Protein AF-A0A9E5STK4-F1 (afdb_monomer)

Structure (mmCIF, N/CA/C/O backbone):
data_AF-A0A9E5STK4-F1
#
_entry.id   AF-A0A9E5STK4-F1
#
loop_
_atom_site.group_PDB
_atom_site.id
_atom_site.type_symbol
_atom_site.label_atom_id
_atom_site.label_alt_id
_atom_site.label_comp_id
_atom_site.label_asym_id
_atom_site.label_entity_id
_atom_site.label_seq_id
_atom_site.pdbx_PDB_ins_code
_atom_site.Cartn_x
_atom_site.Cartn_y
_atom_site.Cartn_z
_atom_site.occupancy
_atom_site.B_iso_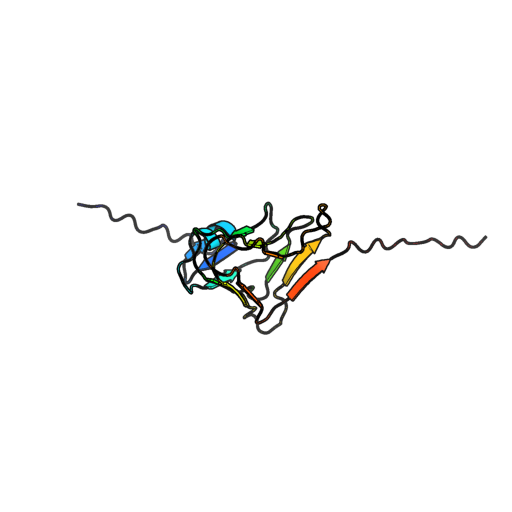or_equiv
_atom_site.auth_seq_id
_atom_site.auth_comp_id
_atom_site.auth_asym_id
_atom_site.auth_atom_id
_atom_site.pdbx_PDB_model_num
ATOM 1 N N . MET A 1 1 ? -40.045 5.608 -9.724 1.00 45.88 1 MET A N 1
ATOM 2 C CA . MET A 1 1 ? -39.082 4.485 -9.684 1.00 45.88 1 MET A CA 1
ATOM 3 C C . MET A 1 1 ? -37.693 5.081 -9.600 1.00 45.88 1 MET A C 1
ATOM 5 O O . MET A 1 1 ? -37.268 5.716 -10.553 1.00 45.88 1 MET A O 1
ATOM 9 N N . ALA A 1 2 ? -37.042 4.978 -8.443 1.00 41.91 2 ALA A N 1
ATOM 10 C CA . ALA A 1 2 ? -35.645 5.365 -8.309 1.00 41.91 2 ALA A CA 1
ATOM 11 C C . ALA A 1 2 ? -34.791 4.256 -8.933 1.00 41.91 2 ALA A C 1
ATOM 13 O O . ALA A 1 2 ? -34.892 3.100 -8.527 1.00 41.91 2 ALA A O 1
ATOM 14 N N . ILE A 1 3 ? -34.005 4.595 -9.952 1.00 49.50 3 ILE A N 1
ATOM 15 C CA . ILE A 1 3 ? -32.966 3.711 -10.478 1.00 49.50 3 ILE A CA 1
ATOM 16 C C . ILE A 1 3 ? -31.826 3.778 -9.464 1.00 49.50 3 ILE A C 1
ATOM 18 O O . ILE A 1 3 ? -31.130 4.786 -9.371 1.00 49.50 3 ILE A O 1
ATOM 22 N N . ILE A 1 4 ? -31.690 2.735 -8.648 1.00 48.47 4 ILE A N 1
ATOM 23 C CA . ILE A 1 4 ? -30.550 2.576 -7.748 1.00 48.47 4 ILE A CA 1
ATOM 24 C C . ILE A 1 4 ? -29.375 2.166 -8.636 1.00 48.47 4 ILE A C 1
ATOM 26 O O . ILE A 1 4 ? -29.328 1.042 -9.134 1.00 48.47 4 ILE A O 1
ATOM 30 N N . LEU A 1 5 ? -28.466 3.104 -8.895 1.00 38.25 5 LEU A N 1
ATOM 31 C CA . LEU A 1 5 ? -27.218 2.835 -9.597 1.00 38.25 5 LEU A CA 1
ATOM 32 C C . LEU A 1 5 ? -26.321 2.013 -8.658 1.00 38.25 5 LEU A C 1
ATOM 34 O O . LEU A 1 5 ? -25.658 2.565 -7.783 1.00 38.25 5 LEU A O 1
ATOM 38 N N . LEU A 1 6 ? -26.342 0.687 -8.802 1.00 49.88 6 LEU A N 1
ATOM 39 C CA . LEU A 1 6 ? -25.320 -0.180 -8.215 1.00 49.88 6 LEU A CA 1
ATOM 40 C C . LEU A 1 6 ? -23.955 0.250 -8.785 1.00 49.88 6 LEU A C 1
ATOM 42 O O . LEU A 1 6 ? -23.863 0.450 -10.001 1.00 49.88 6 LEU A O 1
ATOM 46 N N . PRO A 1 7 ? -22.903 0.423 -7.963 1.00 48.28 7 PRO A N 1
ATOM 47 C CA . PRO A 1 7 ? -21.578 0.716 -8.488 1.00 48.28 7 PRO A CA 1
ATOM 48 C C . PRO A 1 7 ? -21.167 -0.428 -9.414 1.00 48.28 7 PRO A C 1
ATOM 50 O O . PRO A 1 7 ? -21.297 -1.598 -9.054 1.00 48.28 7 PRO A O 1
ATOM 53 N N . ALA A 1 8 ? -20.721 -0.079 -10.621 1.00 48.69 8 ALA A N 1
ATOM 54 C CA . ALA A 1 8 ? -20.247 -1.040 -11.600 1.00 48.69 8 ALA A CA 1
ATOM 55 C C . ALA A 1 8 ? -19.198 -1.950 -10.948 1.00 48.69 8 ALA A C 1
ATOM 57 O O . ALA A 1 8 ? -18.126 -1.493 -10.548 1.00 48.69 8 ALA A O 1
ATOM 58 N N . VAL A 1 9 ? -19.526 -3.237 -10.827 1.00 47.38 9 VAL A N 1
ATOM 59 C CA . VAL A 1 9 ? -18.543 -4.283 -10.560 1.00 47.38 9 VAL A CA 1
ATOM 60 C C . VAL A 1 9 ? -17.697 -4.365 -11.823 1.00 47.38 9 VAL A C 1
ATOM 62 O O . VAL A 1 9 ? -18.096 -4.964 -12.820 1.00 47.38 9 VAL A O 1
ATOM 65 N N . VAL A 1 10 ? -16.567 -3.662 -11.819 1.00 52.50 10 VAL A N 1
ATOM 66 C CA . VAL A 1 10 ? -15.543 -3.829 -12.846 1.00 52.50 10 VAL A CA 1
ATOM 67 C C . VAL A 1 10 ? -14.996 -5.238 -12.657 1.00 52.50 10 VAL A C 1
ATOM 69 O O . VAL A 1 10 ? -14.475 -5.564 -11.592 1.00 52.50 10 VAL A O 1
ATOM 72 N N . LEU A 1 11 ? -15.191 -6.094 -13.661 1.00 46.31 11 LEU A N 1
ATOM 73 C CA . LEU A 1 11 ? -14.613 -7.434 -13.700 1.00 46.31 11 LEU A CA 1
ATOM 74 C C . LEU A 1 11 ? -13.102 -7.321 -13.451 1.00 46.31 11 LEU A C 1
ATOM 76 O O . LEU A 1 11 ? -12.426 -6.525 -14.101 1.00 46.31 11 LEU A O 1
ATOM 80 N N . ALA A 1 12 ? -12.606 -8.102 -12.492 1.00 54.16 12 ALA A N 1
ATOM 81 C CA . ALA A 1 12 ? -11.278 -8.030 -11.876 1.00 54.16 12 ALA A CA 1
ATOM 82 C C . ALA A 1 12 ? -10.068 -8.239 -12.816 1.00 54.16 12 ALA A C 1
ATOM 84 O O . ALA A 1 12 ? -8.945 -8.368 -12.336 1.00 54.16 12 ALA A O 1
ATOM 85 N N . ASP A 1 13 ? -10.262 -8.279 -14.134 1.00 66.31 13 ASP A N 1
ATOM 86 C CA . ASP A 1 13 ? -9.246 -8.757 -15.075 1.00 66.31 13 ASP A CA 1
ATOM 87 C C . ASP A 1 13 ? -8.102 -7.751 -15.306 1.00 66.31 13 ASP A C 1
ATOM 89 O O . ASP A 1 13 ? -7.027 -8.128 -15.758 1.00 66.31 13 ASP A O 1
ATOM 93 N N . ASP A 1 14 ? -8.280 -6.479 -14.918 1.00 85.19 14 ASP A N 1
ATOM 94 C CA . ASP A 1 14 ? -7.247 -5.444 -15.089 1.00 85.19 14 ASP A CA 1
ATOM 95 C C . ASP A 1 14 ? -6.993 -4.552 -13.866 1.00 85.19 14 ASP A C 1
ATOM 97 O O . ASP A 1 14 ? -6.193 -3.609 -13.919 1.00 85.19 14 ASP A O 1
ATOM 101 N N . SER A 1 15 ? -7.623 -4.845 -12.732 1.00 94.75 15 SER A N 1
ATOM 102 C CA . SER A 1 15 ? -7.442 -4.056 -11.514 1.00 94.75 15 SER A CA 1
ATOM 103 C C . SER A 1 15 ? -6.012 -4.172 -10.967 1.00 94.75 15 SER A C 1
ATOM 105 O O . SER A 1 15 ? -5.407 -5.243 -10.948 1.00 94.75 15 SER A O 1
ATOM 107 N N . ALA A 1 16 ? -5.440 -3.052 -10.521 1.00 96.25 16 ALA A N 1
ATOM 108 C CA . ALA A 1 16 ? -4.133 -3.026 -9.863 1.00 96.25 16 ALA A CA 1
ATOM 109 C C . ALA A 1 16 ? -4.227 -3.447 -8.392 1.00 96.25 16 ALA A C 1
ATOM 111 O O . ALA A 1 16 ? -3.334 -4.120 -7.871 1.00 96.25 16 ALA A O 1
ATOM 112 N N . ALA A 1 17 ? -5.322 -3.062 -7.741 1.00 97.31 17 ALA A N 1
ATOM 113 C CA . ALA A 1 17 ? -5.600 -3.348 -6.345 1.00 97.31 17 ALA A CA 1
ATOM 114 C C . ALA A 1 17 ? -7.093 -3.618 -6.143 1.00 97.31 17 ALA A C 1
ATOM 116 O O . ALA A 1 17 ? -7.908 -3.293 -7.005 1.00 97.31 17 ALA A O 1
ATOM 117 N N . GLN A 1 18 ? -7.455 -4.188 -5.000 1.00 97.50 18 GLN A N 1
ATOM 118 C CA . GLN A 1 18 ? -8.847 -4.382 -4.606 1.00 97.50 18 GLN A CA 1
ATOM 119 C C . GLN A 1 18 ? -9.058 -4.133 -3.116 1.00 97.50 18 GLN A C 1
ATOM 121 O O . GLN A 1 18 ? -8.122 -4.239 -2.324 1.00 97.50 18 GLN A O 1
ATOM 126 N N . ILE A 1 19 ? -10.306 -3.858 -2.747 1.00 98.06 19 ILE A N 1
ATOM 127 C CA . ILE A 1 19 ? -10.788 -3.854 -1.364 1.00 98.06 19 ILE A CA 1
ATOM 128 C C . ILE A 1 19 ? -12.007 -4.772 -1.311 1.00 98.06 19 ILE A C 1
ATOM 130 O O . ILE A 1 19 ? -13.0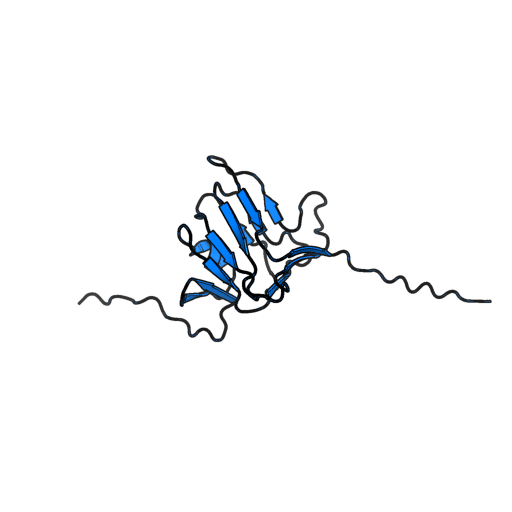02 -4.528 -1.998 1.00 98.06 19 ILE A O 1
ATOM 134 N N . GLY A 1 20 ? -11.927 -5.841 -0.517 1.00 95.94 20 GLY A N 1
ATOM 135 C CA . GLY A 1 20 ? -12.914 -6.919 -0.582 1.00 95.94 20 GLY A CA 1
ATOM 136 C C . GLY A 1 20 ? -12.966 -7.501 -1.998 1.00 95.94 20 GLY A C 1
ATOM 137 O O . GLY A 1 20 ? -11.948 -7.956 -2.510 1.00 95.94 20 GLY A O 1
ATOM 138 N N . GLU A 1 21 ? -14.134 -7.436 -2.637 1.00 93.31 21 GLU A N 1
ATOM 139 C CA . GLU A 1 21 ? -14.348 -7.900 -4.018 1.00 93.31 21 GLU A CA 1
ATOM 140 C C . GLU A 1 21 ? -14.278 -6.771 -5.063 1.00 93.31 21 GLU A C 1
ATOM 142 O O . GLU A 1 21 ? -14.374 -7.021 -6.264 1.00 93.31 21 GLU A O 1
ATOM 147 N N . LYS A 1 22 ? -14.131 -5.510 -4.633 1.00 95.75 22 LYS A N 1
ATOM 148 C CA . LYS A 1 22 ? -14.126 -4.358 -5.540 1.00 95.75 22 LYS A CA 1
ATOM 149 C C . LYS A 1 22 ? -12.709 -4.048 -6.014 1.00 95.75 22 LYS A C 1
ATOM 151 O O . LYS A 1 22 ? -11.864 -3.649 -5.214 1.00 95.75 22 LYS A O 1
ATOM 156 N N . GLY A 1 23 ? -12.481 -4.182 -7.319 1.00 96.00 23 GLY A N 1
ATOM 157 C CA . GLY A 1 23 ? -11.231 -3.817 -7.984 1.00 96.00 23 GLY A CA 1
ATOM 158 C C . GLY A 1 23 ? -11.111 -2.321 -8.306 1.00 96.00 23 GLY A C 1
ATOM 159 O O . GLY A 1 23 ? -12.107 -1.642 -8.559 1.00 96.00 23 GLY A O 1
ATOM 160 N N . TYR A 1 24 ? -9.875 -1.824 -8.319 1.00 96.56 24 TYR A N 1
ATOM 161 C CA . TYR A 1 24 ? -9.483 -0.447 -8.630 1.00 96.56 24 TYR A CA 1
ATOM 162 C C . TYR A 1 24 ? -8.381 -0.438 -9.689 1.00 96.56 24 TYR A C 1
ATOM 164 O O . TYR A 1 24 ? -7.508 -1.314 -9.697 1.00 96.56 24 TYR A O 1
ATOM 172 N N . ALA A 1 25 ? -8.395 0.547 -10.589 1.00 95.31 25 ALA A N 1
ATOM 173 C CA . ALA A 1 25 ? -7.441 0.604 -11.695 1.00 95.31 25 ALA A CA 1
ATOM 174 C C . ALA A 1 25 ? -6.039 1.012 -11.220 1.00 95.31 25 ALA A C 1
ATOM 176 O O . ALA A 1 25 ? -5.040 0.598 -11.808 1.00 95.31 25 ALA A O 1
ATOM 177 N N . SER A 1 26 ? -5.954 1.773 -10.125 1.00 96.50 26 SER A N 1
ATOM 178 C CA . SER A 1 26 ? -4.693 2.202 -9.521 1.00 96.50 26 SER A CA 1
ATOM 179 C C . SER A 1 26 ? -4.674 2.023 -8.002 1.00 96.50 26 SER A C 1
ATOM 181 O O . SER A 1 26 ? -5.710 1.902 -7.348 1.00 96.50 26 SER A O 1
ATOM 183 N N . LEU A 1 27 ? -3.469 2.035 -7.422 1.00 97.69 27 LEU A N 1
ATOM 184 C CA . LEU A 1 27 ? -3.311 2.021 -5.968 1.00 97.69 27 LEU A CA 1
ATOM 185 C C . LEU A 1 27 ? -3.849 3.306 -5.322 1.00 97.69 27 LEU A C 1
ATOM 187 O O . LEU A 1 27 ? -4.420 3.232 -4.241 1.00 97.69 27 LEU A O 1
ATOM 191 N N . GLN A 1 28 ? -3.706 4.465 -5.975 1.00 98.19 28 GLN A N 1
ATOM 192 C CA . GLN A 1 28 ? -4.234 5.721 -5.432 1.00 98.19 28 GLN A CA 1
ATOM 193 C C . GLN A 1 28 ? -5.764 5.682 -5.335 1.00 98.19 28 GLN A C 1
ATOM 195 O O . GLN A 1 28 ? -6.299 6.023 -4.291 1.00 98.19 28 GLN A O 1
ATOM 200 N N . GLU A 1 29 ? -6.458 5.181 -6.361 1.00 97.44 29 GLU A N 1
ATOM 201 C CA . GLU A 1 29 ? -7.922 5.034 -6.320 1.00 97.44 29 GLU A CA 1
ATOM 202 C C . GLU A 1 29 ? -8.389 4.134 -5.172 1.00 97.44 29 GLU A C 1
ATOM 204 O O . GLU A 1 29 ? -9.395 4.423 -4.526 1.00 97.44 29 GLU A O 1
ATOM 209 N N . ALA A 1 30 ? -7.656 3.051 -4.898 1.00 98.12 30 ALA A N 1
ATOM 210 C CA . ALA A 1 30 ? -7.956 2.195 -3.758 1.00 98.12 30 ALA A CA 1
ATOM 211 C C . ALA A 1 30 ? -7.710 2.922 -2.424 1.00 98.12 30 ALA A C 1
ATOM 213 O O . ALA A 1 30 ? -8.511 2.782 -1.507 1.00 98.12 30 ALA A O 1
ATOM 214 N N . VAL A 1 31 ? -6.639 3.719 -2.312 1.00 98.31 31 VAL A N 1
ATOM 215 C CA . VAL A 1 31 ? -6.355 4.536 -1.116 1.00 98.31 31 VAL A CA 1
ATOM 216 C C . VAL A 1 31 ? -7.456 5.565 -0.872 1.00 98.31 31 VAL A C 1
ATOM 218 O O . VAL A 1 31 ? -7.909 5.700 0.261 1.00 98.31 31 VAL A O 1
ATOM 221 N N . ASP A 1 32 ? -7.918 6.243 -1.921 1.00 98.19 32 ASP A N 1
ATOM 222 C CA . ASP A 1 32 ? -8.965 7.264 -1.824 1.00 98.19 32 ASP A CA 1
ATOM 223 C C . ASP A 1 32 ? -10.325 6.657 -1.431 1.00 98.19 32 ASP A C 1
ATOM 225 O O . ASP A 1 32 ? -11.150 7.319 -0.801 1.00 98.19 32 ASP A O 1
ATOM 229 N N . ALA A 1 33 ? -10.564 5.393 -1.796 1.00 97.75 33 ALA A N 1
ATOM 230 C CA . ALA A 1 33 ? -11.799 4.671 -1.503 1.00 97.75 33 ALA A CA 1
ATOM 231 C C . ALA A 1 33 ? -11.772 3.870 -0.190 1.00 97.75 33 ALA A C 1
ATOM 233 O O . ALA A 1 33 ? -12.815 3.353 0.211 1.00 97.75 33 ALA A O 1
ATOM 234 N N . ALA A 1 34 ? -10.610 3.718 0.451 1.00 98.00 34 ALA A N 1
ATOM 235 C CA . ALA A 1 34 ? -10.474 2.893 1.643 1.00 98.00 34 ALA A CA 1
ATOM 236 C C . ALA A 1 34 ? -11.170 3.519 2.856 1.00 98.00 34 ALA A C 1
ATOM 238 O O . ALA A 1 34 ? -10.892 4.649 3.264 1.00 98.00 34 ALA A O 1
ATOM 239 N N . GLU A 1 35 ? -12.053 2.739 3.469 1.00 97.81 35 GLU A N 1
ATOM 240 C CA . GLU A 1 35 ? -12.690 3.070 4.736 1.00 97.81 35 GLU A CA 1
ATOM 241 C C . GLU A 1 35 ? -11.864 2.558 5.924 1.00 97.81 35 GLU A C 1
ATOM 243 O O . GLU A 1 35 ? -10.915 1.783 5.784 1.00 97.81 35 GLU A O 1
ATOM 248 N N . GLU A 1 36 ? -12.238 3.006 7.121 1.00 97.50 36 GLU A N 1
ATOM 249 C CA . GLU A 1 36 ? -11.516 2.718 8.360 1.00 97.50 36 GLU A CA 1
ATOM 250 C C . GLU A 1 36 ? -11.312 1.211 8.581 1.00 97.50 36 GLU A C 1
ATOM 252 O O . GLU A 1 36 ? -12.258 0.423 8.607 1.00 97.50 36 GLU A O 1
ATOM 257 N N . GLY A 1 37 ? -10.050 0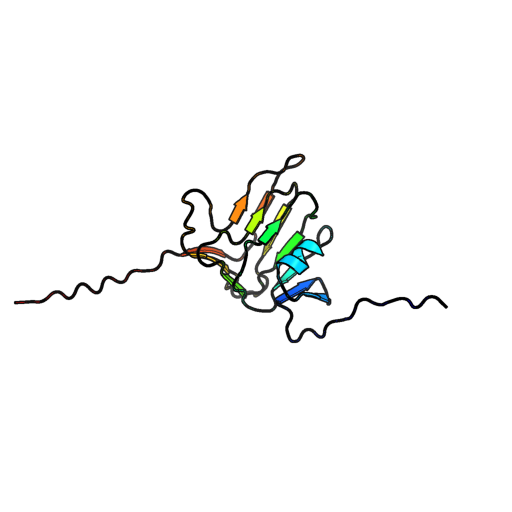.818 8.756 1.00 97.06 37 GLY A N 1
ATOM 258 C CA . GLY A 1 37 ? -9.637 -0.553 9.044 1.00 97.06 37 GLY A CA 1
ATOM 259 C C . GLY A 1 37 ? -9.643 -1.500 7.841 1.00 97.06 37 GLY A C 1
ATOM 260 O O . GLY A 1 37 ? -9.324 -2.677 8.012 1.00 97.06 37 GLY A O 1
ATOM 261 N N . GLN A 1 38 ? -9.978 -1.029 6.636 1.00 98.56 38 GLN A N 1
ATOM 262 C CA . GLN A 1 38 ? -9.998 -1.879 5.447 1.00 98.56 38 GLN A CA 1
ATOM 263 C C . GLN A 1 38 ? -8.595 -2.272 4.970 1.00 98.56 38 GLN A C 1
ATOM 265 O O . GLN A 1 38 ? -7.588 -1.629 5.280 1.00 98.56 38 GLN A O 1
ATOM 270 N N . THR A 1 39 ? -8.550 -3.340 4.173 1.00 98.69 39 THR A N 1
ATOM 271 C CA . THR A 1 39 ? -7.331 -3.829 3.527 1.00 98.69 39 THR A CA 1
ATOM 272 C C . THR A 1 39 ? -7.410 -3.610 2.024 1.00 98.69 39 THR A C 1
ATOM 274 O O . THR A 1 39 ? -8.323 -4.103 1.364 1.00 98.69 39 THR A O 1
ATOM 277 N N . ILE A 1 40 ? -6.415 -2.907 1.493 1.00 98.75 40 ILE A N 1
ATOM 278 C CA . ILE A 1 40 ? -6.127 -2.803 0.069 1.00 98.75 40 ILE A CA 1
ATOM 279 C C . ILE A 1 40 ? -5.164 -3.932 -0.287 1.00 98.75 40 ILE A C 1
ATOM 281 O O . ILE A 1 40 ? -4.036 -3.950 0.202 1.00 98.75 40 ILE A O 1
ATOM 285 N N . THR A 1 41 ? -5.576 -4.851 -1.152 1.00 98.50 41 THR A N 1
ATOM 286 C CA . THR A 1 41 ? -4.739 -5.966 -1.614 1.00 98.50 41 THR A CA 1
ATOM 287 C C . THR A 1 41 ? -4.249 -5.708 -3.031 1.00 98.50 41 THR A C 1
ATOM 289 O O . THR A 1 41 ? -5.052 -5.450 -3.929 1.00 98.50 41 THR A O 1
ATOM 292 N N . LEU A 1 42 ? -2.937 -5.811 -3.255 1.00 98.19 42 LEU A N 1
ATOM 293 C CA . LEU A 1 42 ? -2.365 -5.722 -4.597 1.00 98.19 42 LEU A CA 1
ATOM 294 C C . LEU A 1 42 ? -2.659 -6.985 -5.415 1.00 98.19 42 LEU A C 1
ATOM 296 O O . LEU A 1 42 ? -2.509 -8.115 -4.942 1.00 98.19 42 LEU A O 1
ATOM 300 N N . LEU A 1 43 ? -3.036 -6.783 -6.676 1.00 96.94 43 LEU A N 1
ATOM 301 C CA . LEU A 1 43 ? -3.359 -7.862 -7.614 1.00 96.94 43 LEU A CA 1
ATOM 302 C C . LEU A 1 43 ? -2.233 -8.113 -8.625 1.00 96.94 43 LEU A C 1
ATOM 304 O O . LEU A 1 43 ? -2.009 -9.250 -9.048 1.00 96.94 43 LEU A O 1
ATOM 308 N N . LYS A 1 44 ? -1.448 -7.081 -8.941 1.00 95.94 44 LYS A N 1
ATOM 309 C CA . LYS A 1 44 ? -0.288 -7.141 -9.839 1.00 95.94 44 LYS A CA 1
ATOM 310 C C . LYS A 1 44 ? 0.847 -6.258 -9.338 1.00 95.94 44 LYS A C 1
ATOM 312 O O . LYS A 1 44 ? 0.659 -5.439 -8.442 1.00 95.94 44 LYS A O 1
ATOM 317 N N . ASP A 1 45 ? 2.027 -6.448 -9.917 1.00 96.94 45 ASP A N 1
ATOM 318 C CA . ASP A 1 45 ? 3.138 -5.523 -9.716 1.00 96.94 45 ASP A CA 1
ATOM 319 C C . ASP A 1 45 ? 2.771 -4.147 -10.289 1.00 96.94 45 ASP A C 1
ATOM 321 O O . ASP A 1 45 ? 2.129 -4.044 -11.336 1.00 96.94 45 ASP A O 1
ATOM 325 N N . ILE A 1 46 ? 3.182 -3.088 -9.597 1.00 96.19 46 ILE A N 1
ATOM 326 C CA . ILE A 1 46 ? 2.843 -1.705 -9.917 1.00 96.19 46 ILE A CA 1
ATOM 327 C C . ILE A 1 46 ? 4.121 -0.924 -10.192 1.00 96.19 46 ILE A C 1
ATOM 329 O O . ILE A 1 46 ? 5.030 -0.870 -9.362 1.00 96.19 46 ILE A O 1
ATOM 333 N N . VAL A 1 47 ? 4.159 -0.247 -11.337 1.00 94.75 47 VAL A N 1
ATOM 334 C CA . VAL A 1 47 ? 5.100 0.845 -11.593 1.00 94.75 47 VAL A CA 1
ATOM 335 C C . VAL A 1 47 ? 4.344 2.149 -11.389 1.00 94.75 47 VAL A C 1
ATOM 337 O O . VAL A 1 47 ? 3.318 2.368 -12.023 1.00 94.75 47 VAL A O 1
ATOM 340 N N . LEU A 1 48 ? 4.811 2.991 -10.469 1.00 92.19 48 LEU A N 1
ATOM 341 C CA . LEU A 1 48 ? 4.113 4.227 -10.132 1.00 92.19 48 LEU A CA 1
ATOM 342 C C . LEU A 1 48 ? 4.490 5.369 -11.079 1.00 92.19 48 LEU A C 1
ATOM 344 O O . LEU A 1 48 ? 5.634 5.847 -11.112 1.00 92.19 48 LEU A O 1
ATOM 348 N N . ASP A 1 49 ? 3.479 5.886 -11.766 1.00 90.19 49 ASP A N 1
ATOM 349 C CA . ASP A 1 49 ? 3.589 7.120 -12.539 1.00 90.19 49 ASP A CA 1
ATOM 350 C C . ASP A 1 49 ? 3.698 8.352 -11.627 1.00 90.19 49 ASP A C 1
ATOM 352 O O . ASP A 1 49 ? 4.426 9.297 -11.941 1.00 90.19 49 ASP A O 1
ATOM 356 N N . SER A 1 50 ? 3.092 8.305 -10.439 1.00 91.75 50 SER A N 1
ATOM 357 C CA . SER A 1 50 ? 3.129 9.359 -9.419 1.00 91.75 50 SER A CA 1
ATOM 358 C C . SER A 1 50 ? 3.232 8.787 -8.003 1.00 91.75 50 SER A C 1
ATOM 360 O O . SER A 1 50 ? 2.881 7.637 -7.756 1.00 91.75 50 SER A O 1
ATOM 362 N N . THR A 1 51 ? 3.714 9.595 -7.055 1.00 94.38 51 THR A N 1
ATOM 363 C CA . THR A 1 51 ? 3.732 9.235 -5.628 1.00 94.38 51 THR A CA 1
ATOM 364 C C . THR A 1 51 ? 2.317 8.968 -5.119 1.00 94.38 51 THR A C 1
ATOM 366 O O . THR A 1 51 ? 1.418 9.771 -5.361 1.00 94.38 51 THR A O 1
ATOM 369 N N . VAL A 1 52 ? 2.138 7.872 -4.380 1.00 97.25 52 VAL A N 1
ATOM 370 C CA . VAL A 1 52 ? 0.889 7.593 -3.664 1.00 97.25 52 VAL A CA 1
ATOM 371 C C . VAL A 1 52 ? 0.818 8.504 -2.450 1.00 97.25 52 VAL A C 1
ATOM 373 O O . VAL A 1 52 ? 1.751 8.540 -1.646 1.00 97.25 52 VAL A O 1
ATOM 376 N N . THR A 1 53 ? -0.270 9.254 -2.324 1.00 96.50 53 THR A N 1
ATOM 377 C CA . THR A 1 53 ? -0.423 10.272 -1.286 1.00 96.50 53 THR A CA 1
ATOM 378 C C . THR A 1 53 ? -1.510 9.867 -0.301 1.00 96.50 53 THR A C 1
ATOM 380 O O . THR A 1 53 ? -2.629 9.536 -0.688 1.00 96.50 53 THR A O 1
ATOM 383 N N . ILE A 1 54 ? -1.179 9.916 0.987 1.00 96.31 54 ILE A N 1
ATOM 384 C CA . ILE A 1 54 ? -2.113 9.711 2.091 1.00 96.31 54 ILE A CA 1
ATOM 385 C C . ILE A 1 54 ? -2.216 11.025 2.853 1.00 96.31 54 ILE A C 1
ATOM 387 O O . ILE A 1 54 ? -1.205 11.527 3.334 1.00 96.31 54 ILE A O 1
ATOM 391 N N . THR A 1 55 ? -3.421 11.584 2.949 1.00 94.44 55 THR A N 1
ATOM 392 C CA . THR A 1 55 ? -3.670 12.885 3.589 1.00 94.44 55 THR A CA 1
ATOM 393 C C . THR A 1 55 ? -4.618 12.737 4.776 1.00 94.44 55 THR A C 1
ATOM 395 O O . THR A 1 55 ? -5.138 11.651 5.034 1.00 94.44 55 THR A O 1
ATOM 398 N N . SER A 1 56 ? -4.890 13.827 5.499 1.00 89.88 56 SER A N 1
ATOM 399 C CA . SER A 1 56 ? -5.825 13.832 6.634 1.00 89.88 56 SER A CA 1
ATOM 400 C C . SER A 1 56 ? -7.272 13.473 6.263 1.00 89.88 56 SER A C 1
ATOM 402 O O . SER A 1 56 ? -8.057 13.168 7.154 1.00 89.88 56 SER A O 1
ATOM 404 N N . GLY A 1 57 ? -7.637 13.496 4.975 1.00 90.25 57 GLY A N 1
ATOM 405 C CA . GLY A 1 57 ? -8.943 13.021 4.508 1.00 90.25 57 GLY A CA 1
ATOM 406 C C . GLY A 1 57 ? -9.070 11.494 4.487 1.00 90.25 57 GLY A C 1
ATOM 407 O O . GLY A 1 57 ? -10.186 10.980 4.481 1.00 90.25 57 GLY A O 1
ATOM 408 N N . HIS A 1 58 ? -7.947 10.771 4.503 1.00 94.50 58 HIS A N 1
ATOM 409 C CA . HIS A 1 58 ? -7.926 9.313 4.438 1.00 94.50 58 HIS A CA 1
ATOM 410 C C . HIS A 1 58 ? -7.993 8.686 5.833 1.00 94.50 58 HIS A C 1
ATOM 412 O O . HIS A 1 58 ? -7.517 9.247 6.826 1.00 94.50 58 HIS A O 1
ATOM 418 N N . LYS A 1 59 ? -8.601 7.503 5.890 1.00 95.06 59 LYS A N 1
ATOM 419 C CA . LYS A 1 59 ? -8.779 6.696 7.101 1.00 95.06 59 LYS A CA 1
ATOM 420 C C . LYS A 1 59 ? -7.588 5.778 7.345 1.00 95.06 59 LYS A C 1
ATOM 422 O O . LYS A 1 59 ? -6.706 5.690 6.495 1.00 95.06 59 LYS A O 1
ATOM 427 N N . ALA A 1 60 ? -7.516 5.139 8.513 1.00 97.00 60 ALA A N 1
ATOM 428 C CA . ALA A 1 60 ? -6.478 4.136 8.735 1.00 97.00 60 ALA A CA 1
ATOM 429 C C . ALA A 1 60 ? -6.787 2.888 7.899 1.00 97.00 60 ALA A C 1
ATOM 431 O O . ALA A 1 60 ? -7.934 2.447 7.842 1.00 97.00 60 ALA A O 1
ATOM 432 N N . PHE A 1 61 ? -5.771 2.305 7.267 1.00 98.50 61 PHE A N 1
ATOM 433 C CA . PHE A 1 61 ? -5.946 1.127 6.417 1.00 98.50 61 PHE A CA 1
ATOM 434 C C . PHE A 1 61 ? -4.696 0.246 6.397 1.00 98.50 61 PHE A C 1
ATOM 436 O O . PHE A 1 61 ? -3.599 0.635 6.817 1.00 98.50 61 PHE A O 1
ATOM 443 N N . THR A 1 62 ? -4.875 -0.968 5.884 1.00 98.75 62 THR A N 1
ATOM 444 C CA . THR A 1 62 ? -3.791 -1.912 5.620 1.00 98.75 62 THR A CA 1
ATOM 445 C C . THR A 1 62 ? -3.526 -2.003 4.122 1.00 98.75 62 THR A C 1
ATOM 447 O O . THR A 1 62 ? -4.443 -2.230 3.343 1.00 98.75 62 THR A O 1
ATOM 450 N N . LEU A 1 63 ? -2.271 -1.867 3.711 1.00 98.69 63 LEU A N 1
ATOM 451 C CA . LEU A 1 63 ? -1.799 -2.236 2.383 1.00 98.69 63 LEU A CA 1
ATOM 452 C C . LEU A 1 63 ? -1.190 -3.639 2.447 1.00 98.69 63 LEU A C 1
ATOM 454 O O . LEU A 1 63 ? -0.124 -3.839 3.032 1.00 98.69 63 LEU A O 1
ATOM 458 N N . ASP A 1 64 ? -1.866 -4.601 1.832 1.00 98.62 64 ASP A N 1
ATOM 459 C CA . ASP A 1 64 ? -1.358 -5.948 1.620 1.00 98.62 64 ASP A CA 1
ATOM 460 C C . ASP A 1 64 ? -0.661 -6.053 0.264 1.00 98.62 64 ASP A C 1
ATOM 462 O O . ASP A 1 64 ? -1.284 -5.998 -0.800 1.00 98.62 64 ASP A O 1
ATOM 466 N N . LEU A 1 65 ? 0.658 -6.225 0.317 1.00 98.50 65 LEU A N 1
ATOM 467 C CA . LEU A 1 65 ? 1.502 -6.374 -0.856 1.00 98.50 65 LEU A CA 1
ATOM 468 C C . LEU A 1 65 ? 1.220 -7.674 -1.604 1.00 98.50 65 LEU A C 1
ATOM 470 O O . LEU A 1 65 ? 1.495 -7.712 -2.798 1.00 98.50 65 LEU A O 1
ATOM 474 N N . ASN A 1 66 ? 0.697 -8.716 -0.944 1.00 97.44 66 ASN A N 1
ATOM 475 C CA . ASN A 1 66 ? 0.323 -9.988 -1.570 1.00 97.44 66 ASN A CA 1
ATOM 476 C C . ASN A 1 66 ? 1.392 -10.522 -2.554 1.00 97.44 66 ASN A C 1
ATOM 478 O O . ASN A 1 66 ? 1.119 -10.938 -3.685 1.00 97.44 66 ASN A O 1
ATOM 482 N N . GLY A 1 67 ? 2.661 -10.446 -2.143 1.00 97.44 67 GLY A N 1
ATOM 483 C CA . GLY A 1 67 ? 3.815 -10.905 -2.915 1.00 97.44 67 GLY A CA 1
ATOM 484 C C . GLY A 1 67 ? 4.163 -10.049 -4.135 1.00 97.44 67 GLY A C 1
ATOM 485 O O . GLY A 1 67 ? 5.016 -10.458 -4.923 1.00 97.44 67 GLY A O 1
ATOM 486 N N . LYS A 1 68 ? 3.507 -8.897 -4.310 1.00 97.50 68 LYS A N 1
ATOM 487 C CA . LYS A 1 68 ? 3.693 -7.962 -5.424 1.00 97.50 68 LYS A CA 1
ATOM 488 C C . LYS A 1 68 ? 4.702 -6.871 -5.102 1.00 97.50 68 LYS A C 1
ATOM 490 O O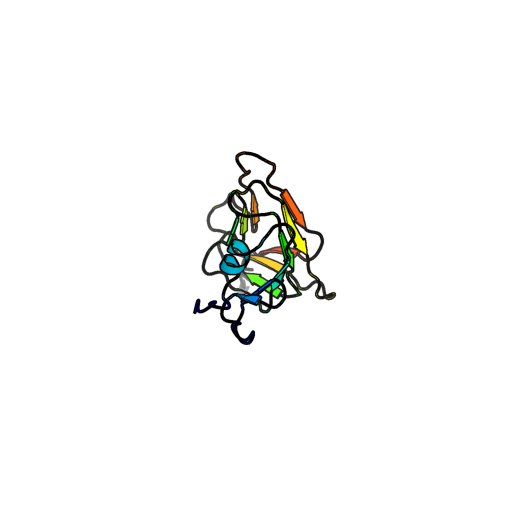 . LYS A 1 68 ? 5.032 -6.582 -3.947 1.00 97.50 68 LYS A O 1
ATOM 495 N N . ILE A 1 69 ? 5.190 -6.245 -6.163 1.00 96.75 69 ILE A N 1
ATOM 496 C CA . ILE A 1 69 ? 6.186 -5.184 -6.107 1.00 96.75 69 ILE A CA 1
ATOM 497 C C . ILE A 1 69 ? 5.540 -3.843 -6.450 1.00 96.75 69 ILE A C 1
ATOM 499 O O . ILE A 1 69 ? 4.930 -3.703 -7.504 1.00 96.75 69 ILE A O 1
ATOM 503 N N . ILE A 1 70 ? 5.765 -2.831 -5.614 1.00 97.44 70 ILE A N 1
ATOM 504 C CA . ILE A 1 70 ? 5.568 -1.422 -5.969 1.00 97.44 70 ILE A CA 1
ATOM 505 C C . ILE A 1 70 ? 6.933 -0.843 -6.329 1.00 97.44 70 ILE A C 1
ATOM 507 O O . ILE A 1 70 ? 7.852 -0.867 -5.512 1.00 97.44 70 ILE A O 1
ATOM 511 N N . ASN A 1 71 ? 7.076 -0.302 -7.535 1.00 94.25 71 ASN A N 1
ATOM 512 C CA . ASN A 1 71 ? 8.288 0.359 -8.002 1.00 94.25 71 ASN A CA 1
ATOM 513 C C . ASN A 1 71 ? 7.993 1.813 -8.376 1.00 94.25 71 ASN A C 1
ATOM 515 O O . ASN A 1 71 ? 7.314 2.083 -9.363 1.00 94.25 71 ASN A O 1
ATOM 519 N N . SER A 1 72 ? 8.537 2.758 -7.616 1.00 92.06 72 SER A N 1
ATOM 520 C CA . SER A 1 72 ? 8.349 4.191 -7.867 1.00 92.06 72 SER A CA 1
ATOM 521 C C . SER A 1 72 ? 9.423 4.828 -8.747 1.00 92.06 72 SER A C 1
ATOM 523 O O . SER A 1 72 ? 9.391 6.039 -8.985 1.00 92.06 72 SER A O 1
ATOM 525 N N . GLY A 1 73 ? 10.399 4.050 -9.230 1.00 89.06 73 GLY A N 1
ATOM 526 C CA . GLY A 1 73 ? 11.564 4.605 -9.913 1.00 89.06 73 GLY A CA 1
ATOM 527 C C . GLY A 1 73 ? 12.249 5.650 -9.026 1.00 89.06 73 GLY A C 1
ATOM 528 O O . GLY A 1 73 ? 12.414 5.425 -7.834 1.00 89.06 73 GLY A O 1
ATOM 529 N N . GLN A 1 74 ? 12.613 6.809 -9.577 1.00 87.19 74 GLN A N 1
ATOM 530 C CA . GLN A 1 74 ? 13.312 7.880 -8.844 1.00 87.19 74 GLN A CA 1
ATOM 531 C C . GLN A 1 74 ? 12.398 8.790 -8.002 1.00 87.19 74 GLN A C 1
ATOM 533 O O . GLN A 1 74 ? 12.704 9.966 -7.800 1.00 87.19 74 GLN A O 1
ATOM 538 N N . LYS A 1 75 ? 11.254 8.280 -7.543 1.00 86.75 75 LYS A N 1
ATOM 539 C CA . LYS A 1 75 ? 10.255 9.034 -6.774 1.00 86.75 75 LYS A CA 1
ATOM 540 C C . LYS A 1 75 ? 10.061 8.401 -5.403 1.00 86.75 75 LYS A C 1
ATOM 542 O O . LYS A 1 75 ? 10.318 7.211 -5.215 1.00 86.75 75 LYS A O 1
ATOM 547 N N . VAL A 1 76 ? 9.525 9.178 -4.469 1.00 91.00 76 VAL A N 1
ATOM 548 C CA . VAL A 1 76 ? 8.899 8.622 -3.264 1.00 91.00 76 VAL A CA 1
ATOM 549 C C . VAL A 1 76 ? 7.739 7.727 -3.701 1.00 91.00 76 VAL A C 1
ATOM 551 O O . VAL A 1 76 ? 6.929 8.139 -4.535 1.00 91.00 76 VAL A O 1
ATOM 554 N N . ALA A 1 77 ? 7.674 6.504 -3.177 1.00 94.19 77 ALA A N 1
ATOM 555 C CA . ALA A 1 77 ? 6.581 5.586 -3.476 1.00 94.19 77 ALA A CA 1
ATOM 556 C C . ALA A 1 77 ? 5.310 6.000 -2.734 1.00 94.19 77 ALA A C 1
ATOM 558 O O . ALA A 1 77 ? 4.259 6.137 -3.355 1.00 94.19 77 ALA A O 1
ATOM 559 N N . ILE A 1 78 ? 5.431 6.252 -1.427 1.00 96.00 78 ILE A N 1
ATOM 560 C CA . ILE A 1 78 ? 4.318 6.654 -0.563 1.00 96.00 78 ILE A CA 1
ATOM 561 C C . ILE A 1 78 ? 4.716 7.894 0.235 1.00 96.00 78 ILE A C 1
ATOM 563 O O . ILE A 1 78 ? 5.718 7.876 0.953 1.00 96.00 78 ILE A O 1
ATOM 567 N N . ARG A 1 79 ? 3.918 8.956 0.131 1.00 94.88 79 ARG A N 1
ATOM 568 C CA . ARG A 1 79 ? 3.978 10.130 1.005 1.00 94.88 79 ARG A CA 1
ATOM 569 C C . ARG A 1 79 ? 2.767 10.106 1.925 1.00 94.88 79 ARG A C 1
ATOM 571 O O . ARG A 1 79 ? 1.635 10.112 1.449 1.00 94.88 79 ARG A O 1
ATOM 578 N N . HIS A 1 80 ? 3.008 10.076 3.228 1.00 95.44 80 HIS A N 1
ATOM 579 C CA . HIS A 1 80 ? 1.960 10.091 4.241 1.00 95.44 80 HIS A CA 1
ATOM 580 C C . HIS A 1 80 ? 2.057 11.379 5.055 1.00 95.44 80 HIS A C 1
ATOM 582 O O . HIS A 1 80 ? 3.005 11.590 5.813 1.00 95.44 80 HIS A O 1
ATOM 588 N N . SER A 1 81 ? 1.082 12.252 4.843 1.00 93.94 81 SER A N 1
ATOM 589 C CA . SER A 1 81 ? 0.869 13.509 5.563 1.00 93.94 81 SER A CA 1
ATOM 590 C C . SER A 1 81 ? -0.463 13.505 6.327 1.00 93.94 81 SER A C 1
ATOM 592 O O . SER A 1 81 ? -0.932 14.539 6.797 1.00 93.94 81 SER A O 1
ATOM 594 N N . GLY A 1 82 ? -1.111 12.341 6.432 1.00 92.56 82 GLY A N 1
ATOM 595 C CA . GLY A 1 82 ? -2.349 12.157 7.175 1.00 92.56 82 GLY A CA 1
ATOM 596 C C . GLY A 1 82 ? -2.122 11.898 8.661 1.00 92.56 82 GLY A C 1
ATOM 597 O O . GLY A 1 82 ? -1.049 11.494 9.097 1.00 92.56 82 GLY A O 1
ATOM 598 N N . SER A 1 83 ? -3.182 12.071 9.438 1.00 92.94 83 SER A N 1
ATOM 599 C CA . SER A 1 83 ? -3.226 11.786 10.875 1.00 92.94 83 SER A CA 1
ATOM 600 C C . SER A 1 83 ? -3.890 10.426 11.110 1.00 92.94 83 SER A C 1
ATOM 602 O O . SER A 1 83 ? -5.004 10.347 11.616 1.00 92.94 83 SER A O 1
ATOM 604 N N . ASN A 1 84 ? -3.264 9.361 10.602 1.00 93.56 84 ASN A N 1
ATOM 605 C 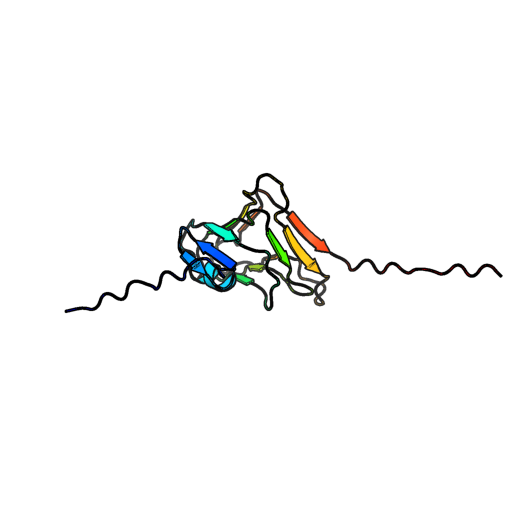CA . ASN A 1 84 ? -3.775 7.992 10.678 1.00 93.56 84 ASN A CA 1
ATOM 606 C C . ASN A 1 84 ? -2.633 6.962 10.609 1.00 93.56 84 ASN A C 1
ATOM 608 O O . ASN A 1 84 ? -1.465 7.308 10.402 1.00 93.56 84 ASN A O 1
ATOM 612 N N . THR A 1 85 ? -2.991 5.683 10.753 1.00 96.44 85 THR A N 1
ATOM 613 C CA . THR A 1 85 ? -2.052 4.564 10.620 1.00 96.44 85 THR A CA 1
ATOM 614 C C . THR A 1 85 ? -2.122 3.938 9.229 1.00 96.44 85 THR A C 1
ATOM 616 O O . THR A 1 85 ? -3.165 3.421 8.829 1.00 96.44 85 THR A O 1
ATOM 619 N N . LEU A 1 86 ? -0.980 3.884 8.542 1.00 97.75 86 LEU A N 1
ATOM 620 C CA . LEU A 1 86 ? -0.751 2.9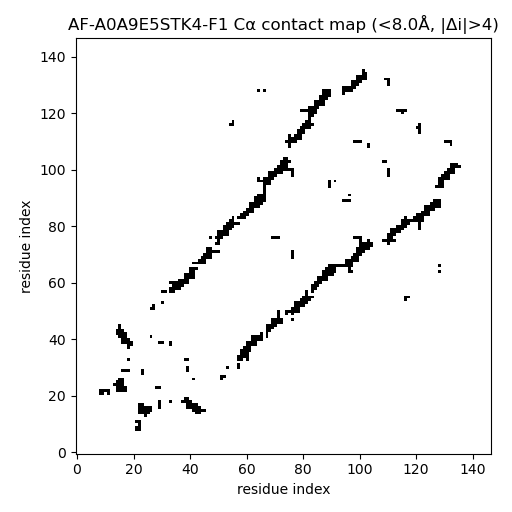68 7.428 1.00 97.75 86 LEU A CA 1
ATOM 621 C C . LEU A 1 86 ? -0.091 1.692 7.960 1.00 97.75 86 LEU A C 1
ATOM 623 O O . LEU A 1 86 ? 1.032 1.734 8.468 1.00 97.75 86 LEU A O 1
ATOM 627 N N . THR A 1 87 ? -0.757 0.549 7.800 1.00 98.56 87 THR A N 1
ATOM 628 C CA . THR A 1 87 ? -0.148 -0.764 8.062 1.00 98.56 87 THR A CA 1
ATOM 629 C C . THR A 1 87 ? 0.261 -1.425 6.752 1.00 98.56 87 THR A C 1
ATOM 631 O O . THR A 1 87 ? -0.531 -1.485 5.824 1.00 98.56 87 THR A O 1
ATOM 634 N N . ILE A 1 88 ? 1.475 -1.961 6.672 1.00 98.50 88 ILE A N 1
ATOM 635 C CA . ILE A 1 88 ? 1.971 -2.730 5.530 1.00 98.50 88 ILE A CA 1
ATOM 636 C C . ILE A 1 88 ? 2.147 -4.184 5.950 1.00 98.50 88 ILE A C 1
ATOM 638 O O . ILE A 1 88 ? 2.794 -4.480 6.962 1.00 98.50 88 ILE A O 1
ATOM 642 N N . ILE A 1 89 ? 1.581 -5.079 5.148 1.00 97.88 89 ILE A N 1
ATOM 643 C CA . ILE A 1 89 ? 1.750 -6.525 5.266 1.00 97.88 89 ILE A CA 1
ATOM 644 C C . ILE A 1 89 ? 2.090 -7.124 3.898 1.00 97.88 89 ILE A C 1
ATOM 646 O O . ILE A 1 89 ? 1.862 -6.520 2.855 1.00 97.88 89 ILE A O 1
ATOM 650 N N . ASP A 1 90 ? 2.605 -8.340 3.910 1.00 97.81 90 ASP A N 1
ATOM 651 C CA . ASP A 1 90 ? 2.697 -9.230 2.759 1.00 97.81 90 ASP A CA 1
ATOM 652 C C . ASP A 1 90 ? 2.091 -10.583 3.148 1.00 97.81 90 ASP A C 1
ATOM 654 O O . ASP A 1 90 ? 2.689 -11.331 3.929 1.00 97.81 90 ASP A O 1
ATOM 658 N N . SER A 1 91 ? 0.894 -10.873 2.634 1.00 96.62 91 SER A N 1
ATOM 659 C CA . SER A 1 91 ? 0.150 -12.107 2.920 1.00 96.62 91 SER A CA 1
ATOM 660 C C . SER A 1 91 ? 0.547 -13.305 2.048 1.00 96.62 91 SER A C 1
ATOM 662 O O . SER A 1 91 ? 0.094 -14.420 2.297 1.00 96.62 91 SER A O 1
ATOM 664 N N . SER A 1 92 ? 1.432 -13.124 1.061 1.00 94.50 92 SER A N 1
ATOM 665 C CA . SER A 1 92 ? 1.756 -14.166 0.071 1.00 94.50 92 SER A CA 1
ATOM 666 C C . SER A 1 92 ? 2.506 -15.388 0.610 1.00 94.50 92 SER A C 1
ATOM 668 O O . SER A 1 92 ? 2.713 -16.358 -0.120 1.00 94.50 92 SER A O 1
ATOM 670 N N . GLY A 1 93 ? 2.998 -15.333 1.851 1.00 83.50 93 GLY A N 1
ATOM 671 C CA . GLY A 1 93 ? 3.762 -16.404 2.497 1.00 83.50 93 GLY A CA 1
ATOM 672 C C . GLY A 1 93 ? 5.177 -16.632 1.945 1.00 83.50 93 GLY A C 1
ATOM 673 O O . GLY A 1 93 ? 5.960 -17.340 2.570 1.00 83.50 93 GLY A O 1
ATOM 674 N N . ASN A 1 94 ? 5.541 -16.019 0.812 1.00 82.75 94 ASN A N 1
ATOM 675 C CA . ASN A 1 94 ? 6.863 -16.155 0.187 1.00 82.75 94 ASN A CA 1
ATOM 676 C C . ASN A 1 94 ? 7.797 -14.956 0.444 1.00 82.75 94 ASN A C 1
ATOM 678 O O . ASN A 1 94 ? 8.965 -15.005 0.056 1.00 82.75 94 ASN A O 1
ATOM 682 N N . GLY A 1 95 ? 7.288 -13.891 1.079 1.00 80.62 95 GLY A N 1
ATOM 683 C CA . GLY A 1 95 ? 8.055 -12.706 1.467 1.00 80.62 95 GLY A CA 1
ATOM 684 C C . GLY A 1 95 ? 8.556 -11.860 0.294 1.00 80.62 95 GLY A C 1
ATOM 685 O O . GLY A 1 95 ? 9.527 -11.119 0.450 1.00 80.62 95 GLY A O 1
ATOM 686 N N . ARG A 1 96 ? 7.959 -11.992 -0.899 1.00 88.81 96 ARG A N 1
ATOM 687 C CA . ARG A 1 96 ? 8.362 -11.232 -2.096 1.00 88.81 96 ARG A CA 1
ATOM 688 C C . ARG A 1 96 ? 7.763 -9.830 -2.155 1.00 88.81 96 ARG A C 1
ATOM 690 O O . ARG A 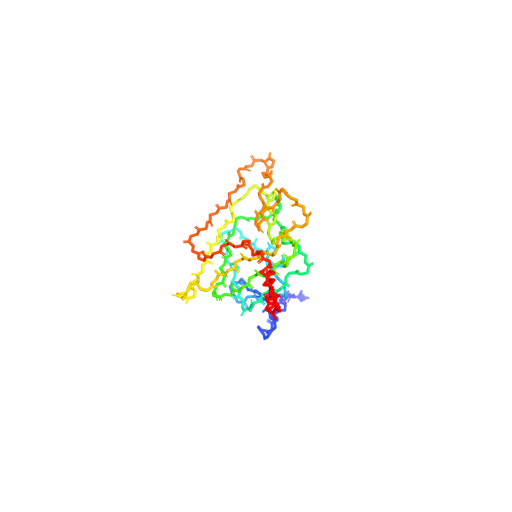1 96 ? 8.230 -9.026 -2.964 1.00 88.81 96 ARG A O 1
ATOM 697 N N . GLY A 1 97 ? 6.778 -9.525 -1.309 1.00 96.88 97 GLY A N 1
ATOM 698 C CA . GLY A 1 97 ? 6.158 -8.212 -1.212 1.00 96.88 97 GLY A CA 1
ATOM 699 C C . GLY A 1 97 ? 7.206 -7.132 -0.965 1.00 96.88 97 GLY A C 1
ATOM 700 O O . GLY A 1 97 ? 7.959 -7.179 0.014 1.00 96.88 97 GLY A O 1
ATOM 701 N N . CYS A 1 98 ? 7.293 -6.161 -1.873 1.00 96.38 98 CYS A N 1
ATOM 702 C CA . CYS A 1 98 ? 8.350 -5.157 -1.819 1.00 96.38 98 CYS A CA 1
ATOM 703 C C . CYS A 1 98 ? 7.892 -3.793 -2.330 1.00 96.38 98 CYS A C 1
ATOM 705 O O . CYS A 1 98 ? 7.444 -3.672 -3.467 1.00 96.38 98 CYS A O 1
ATOM 707 N N . ILE A 1 99 ? 8.108 -2.749 -1.534 1.00 96.69 99 ILE A N 1
ATOM 708 C CA . ILE A 1 99 ? 8.021 -1.359 -1.986 1.00 96.69 99 ILE A CA 1
ATOM 709 C C . ILE A 1 99 ? 9.437 -0.870 -2.243 1.00 96.69 99 ILE A C 1
ATOM 711 O O . ILE A 1 99 ? 10.268 -0.860 -1.334 1.00 96.69 99 ILE A O 1
ATOM 715 N N . ARG A 1 100 ? 9.729 -0.463 -3.476 1.00 93.25 100 ARG A N 1
ATOM 716 C CA . ARG A 1 100 ? 11.064 -0.012 -3.854 1.00 93.25 100 ARG A CA 1
ATOM 717 C C . ARG A 1 100 ? 11.063 1.303 -4.611 1.00 93.25 100 ARG A C 1
ATOM 719 O O . ARG A 1 100 ? 10.202 1.557 -5.450 1.00 93.25 100 ARG A O 1
ATOM 726 N N . SER A 1 101 ? 12.102 2.085 -4.360 1.00 88.50 101 SER A N 1
ATOM 727 C CA . SER A 1 101 ? 12.466 3.251 -5.158 1.00 88.50 101 SER A CA 1
ATOM 728 C C . SER A 1 101 ? 13.912 3.117 -5.627 1.00 88.50 101 SER A C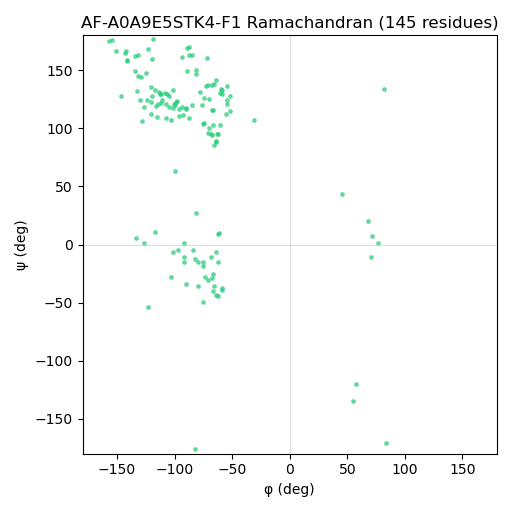 1
ATOM 730 O O . SER A 1 101 ? 14.753 2.540 -4.941 1.00 88.50 101 SER A O 1
ATOM 732 N N . ALA A 1 102 ? 14.218 3.641 -6.807 1.00 81.88 102 ALA A N 1
ATOM 733 C CA . ALA A 1 102 ? 15.578 4.006 -7.179 1.00 81.88 102 ALA A CA 1
ATOM 734 C C . ALA A 1 102 ? 15.890 5.385 -6.586 1.00 81.88 102 ALA A C 1
ATOM 736 O O . ALA A 1 102 ? 14.975 6.194 -6.485 1.00 81.88 102 ALA A O 1
ATOM 737 N N . MET A 1 103 ? 17.142 5.654 -6.190 1.00 66.31 103 MET A N 1
ATOM 738 C CA . MET A 1 103 ? 17.564 6.919 -5.551 1.00 66.31 103 MET A CA 1
ATOM 739 C C . MET A 1 103 ? 16.739 8.137 -6.017 1.00 66.31 103 MET A C 1
ATOM 741 O O . MET A 1 103 ? 16.896 8.565 -7.171 1.00 66.31 103 MET A O 1
ATOM 745 N N . PRO A 1 104 ? 15.844 8.673 -5.164 1.00 54.16 104 PRO A N 1
ATOM 746 C CA . PRO A 1 104 ? 15.059 9.830 -5.535 1.00 54.16 104 PRO A CA 1
ATOM 747 C C . PRO A 1 104 ? 15.987 11.034 -5.672 1.00 54.16 104 PRO A C 1
ATOM 749 O O . PRO A 1 104 ? 16.892 11.244 -4.867 1.00 54.16 104 PRO A O 1
ATOM 752 N N . THR A 1 105 ? 15.786 11.834 -6.714 1.00 53.59 105 THR A N 1
ATOM 753 C CA . THR A 1 105 ? 16.639 12.991 -7.049 1.00 53.59 105 THR A CA 1
ATOM 754 C C . THR A 1 105 ? 16.619 14.101 -5.987 1.00 53.59 105 THR A C 1
ATOM 756 O O . THR A 1 105 ? 17.399 15.049 -6.067 1.00 53.59 105 THR A O 1
ATOM 759 N N . ARG A 1 106 ? 15.765 13.980 -4.961 1.00 57.22 106 ARG A N 1
ATOM 760 C CA . ARG A 1 106 ? 15.711 14.845 -3.779 1.00 57.22 106 ARG A CA 1
ATOM 761 C C . ARG A 1 106 ? 16.342 14.126 -2.586 1.00 57.22 106 ARG A C 1
ATOM 763 O O . ARG A 1 106 ? 15.744 13.227 -2.009 1.00 57.22 106 ARG A O 1
ATOM 770 N N . MET A 1 107 ? 17.539 14.559 -2.191 1.00 56.12 107 MET A N 1
ATOM 771 C CA . MET A 1 107 ? 18.428 13.909 -1.205 1.00 56.12 107 MET A CA 1
ATOM 772 C C . MET A 1 107 ? 17.887 13.778 0.239 1.00 56.12 107 MET A C 1
ATOM 774 O O . MET A 1 107 ? 18.652 13.452 1.142 1.00 56.12 107 MET A O 1
ATOM 778 N N . ARG A 1 108 ? 16.607 14.069 0.500 1.00 64.88 108 ARG A N 1
ATOM 779 C CA . ARG A 1 108 ? 16.021 14.103 1.853 1.00 64.88 108 ARG A CA 1
ATOM 780 C C . ARG A 1 108 ? 14.769 13.240 2.030 1.00 64.88 108 ARG A C 1
ATOM 782 O O . ARG A 1 108 ? 14.227 13.216 3.128 1.00 64.88 108 ARG A O 1
ATOM 789 N N . GLU A 1 109 ? 14.326 12.524 0.997 1.00 74.12 109 GLU A N 1
ATOM 790 C CA . GLU A 1 109 ? 13.123 11.685 1.061 1.00 74.12 109 GLU A CA 1
ATOM 791 C C . GLU A 1 109 ? 13.476 10.206 0.837 1.00 74.12 109 GLU A C 1
ATOM 793 O O . GLU A 1 109 ? 14.242 9.865 -0.066 1.00 74.12 109 GLU A O 1
ATOM 798 N N . GLY A 1 110 ? 12.940 9.327 1.689 1.00 85.12 110 GLY A N 1
ATOM 799 C CA . GLY A 1 110 ? 13.089 7.875 1.568 1.00 85.12 110 GLY A CA 1
ATOM 800 C C . GLY A 1 110 ? 12.092 7.257 0.581 1.00 85.12 110 GLY A C 1
ATOM 801 O O . GLY A 1 110 ? 11.302 7.950 -0.056 1.00 85.12 110 GLY A O 1
ATOM 802 N N . THR A 1 111 ? 12.093 5.926 0.465 1.00 91.50 111 THR A N 1
ATOM 803 C CA . THR A 1 111 ? 11.095 5.188 -0.336 1.00 91.50 111 THR A CA 1
ATOM 804 C C . THR A 1 111 ? 9.665 5.453 0.150 1.00 91.50 111 THR A C 1
ATOM 806 O O . THR A 1 111 ? 8.754 5.596 -0.665 1.00 91.50 111 THR A O 1
ATOM 809 N N . ILE A 1 112 ? 9.491 5.573 1.467 1.00 94.19 112 ILE A N 1
ATOM 810 C CA . ILE A 1 112 ? 8.276 6.053 2.126 1.00 94.19 112 ILE A CA 1
ATOM 811 C C . ILE A 1 112 ? 8.667 7.285 2.939 1.00 94.19 112 ILE A C 1
ATOM 813 O O . ILE A 1 112 ? 9.701 7.273 3.611 1.00 94.19 112 ILE A O 1
ATOM 817 N N . TYR A 1 113 ? 7.865 8.342 2.864 1.00 92.56 113 TYR A N 1
ATOM 818 C CA . TYR A 1 113 ? 8.114 9.601 3.557 1.00 92.56 113 TYR A CA 1
ATOM 819 C C . TYR A 1 113 ? 6.916 9.970 4.432 1.00 92.56 113 TYR A C 1
ATOM 821 O O . TYR A 1 113 ? 5.791 10.034 3.935 1.00 92.56 113 TYR A O 1
ATOM 829 N N . LEU A 1 114 ? 7.162 10.182 5.727 1.00 92.75 114 LEU A N 1
ATOM 830 C CA . LEU A 1 114 ? 6.162 10.625 6.699 1.00 92.75 114 LEU A CA 1
ATOM 831 C C . LEU A 1 114 ? 6.421 12.102 7.005 1.00 92.75 114 LEU A C 1
ATOM 833 O O . LEU A 1 114 ? 7.501 12.443 7.485 1.00 92.75 114 LEU A O 1
ATOM 837 N N . GLU A 1 115 ? 5.454 12.965 6.710 1.00 87.19 115 GLU A N 1
ATOM 838 C CA . GLU A 1 115 ? 5.565 14.415 6.950 1.00 87.19 115 GLU A CA 1
ATOM 839 C C . GLU A 1 115 ? 5.013 14.839 8.313 1.00 87.19 115 GLU A C 1
ATOM 841 O O . GLU A 1 115 ? 5.332 15.927 8.788 1.00 87.19 115 GLU A O 1
ATOM 846 N N . GLY A 1 116 ? 4.238 13.962 8.958 1.00 74.56 116 GLY A N 1
ATOM 847 C CA . GLY A 1 116 ? 3.466 14.301 10.146 1.00 74.56 116 GLY A CA 1
ATOM 848 C C . GLY A 1 116 ? 2.151 14.989 9.774 1.00 74.56 116 GLY A C 1
ATOM 849 O O . GLY A 1 116 ? 2.107 15.881 8.928 1.00 74.56 116 GLY A O 1
ATOM 850 N N . GLY A 1 117 ? 1.063 14.545 10.392 1.00 73.00 117 GLY A N 1
ATOM 851 C CA . GLY A 1 117 ? -0.258 15.133 10.257 1.00 73.00 117 GLY A CA 1
ATOM 852 C C . GLY A 1 117 ? -0.470 16.266 11.261 1.00 73.00 117 GLY A C 1
ATOM 853 O O . GLY A 1 117 ? 0.255 16.402 12.243 1.00 73.00 117 GLY A O 1
ATOM 854 N N . ALA A 1 118 ? -1.476 17.104 11.009 1.00 74.62 118 ALA A N 1
ATOM 855 C CA . ALA A 1 118 ? -1.742 18.298 11.814 1.00 74.62 118 ALA A CA 1
ATOM 856 C C . ALA A 1 118 ? -2.493 18.033 13.136 1.00 74.62 118 ALA A C 1
ATOM 858 O O . ALA A 1 118 ? -2.554 18.935 13.968 1.00 74.62 118 ALA A O 1
ATOM 859 N N . ALA A 1 119 ? -3.107 16.855 13.309 1.00 72.31 119 ALA A N 1
ATOM 860 C CA . ALA A 1 119 ? -4.047 16.585 14.405 1.00 72.31 119 ALA A CA 1
ATOM 861 C C . ALA A 1 119 ? -3.639 15.391 15.281 1.00 72.31 119 ALA A C 1
ATOM 863 O O . ALA A 1 119 ? -3.511 15.542 16.489 1.00 72.31 119 ALA A O 1
ATOM 864 N N . GLU A 1 120 ? -3.412 14.234 14.660 1.00 79.31 120 GLU A N 1
ATOM 865 C CA . GLU A 1 120 ? -2.949 12.998 15.310 1.00 79.31 120 GLU A CA 1
ATOM 866 C C . GLU A 1 120 ? -1.647 12.510 14.671 1.00 79.31 120 GLU A C 1
ATOM 868 O O . GLU A 1 120 ? -1.277 12.949 13.570 1.00 79.31 120 GLU A O 1
ATOM 873 N N . ASP A 1 121 ? -1.010 11.549 15.338 1.00 89.56 121 ASP A N 1
ATOM 874 C CA . ASP A 1 121 ? 0.208 10.896 14.876 1.00 89.56 121 ASP A CA 1
ATOM 875 C C . ASP A 1 121 ? 0.050 10.308 13.467 1.00 89.56 121 ASP A C 1
ATOM 877 O O . ASP A 1 121 ? -0.922 9.629 13.122 1.00 89.56 121 ASP A O 1
ATOM 881 N N . THR A 1 122 ? 1.075 10.529 12.650 1.00 94.25 122 THR A N 1
ATOM 882 C CA . THR A 1 122 ? 1.271 9.798 11.401 1.00 94.25 122 THR A CA 1
ATOM 883 C C . THR A 1 122 ? 2.053 8.534 11.702 1.00 94.25 122 THR A C 1
ATOM 885 O O . THR A 1 122 ? 3.251 8.596 11.988 1.00 94.25 122 THR A O 1
ATOM 888 N N . VAL A 1 123 ? 1.397 7.378 11.618 1.00 95.38 123 VAL A N 1
ATOM 889 C CA . VAL A 1 123 ? 2.011 6.104 12.004 1.00 95.38 123 VAL A CA 1
ATOM 890 C C . VAL A 1 123 ? 2.198 5.208 10.786 1.00 95.38 123 VAL A C 1
ATOM 892 O O . VAL A 1 123 ? 1.270 4.966 10.014 1.00 95.38 123 VAL A O 1
ATOM 895 N N . LEU A 1 124 ? 3.407 4.667 10.644 1.00 96.88 124 LEU A N 1
ATOM 896 C CA . LEU A 1 124 ? 3.719 3.589 9.712 1.00 96.88 124 LEU A CA 1
ATOM 897 C C . LEU A 1 124 ? 4.050 2.324 10.498 1.00 96.88 124 LEU A C 1
ATOM 899 O O . LEU A 1 124 ? 5.011 2.301 11.266 1.00 96.88 124 LEU A O 1
ATOM 903 N N . VAL A 1 125 ? 3.297 1.255 10.256 1.00 97.94 125 VAL A N 1
ATOM 904 C CA . VAL A 1 125 ? 3.570 -0.072 10.816 1.00 97.94 125 VAL A CA 1
ATOM 905 C C . VAL A 1 125 ? 3.884 -1.029 9.677 1.00 97.94 125 VAL A C 1
ATOM 907 O O . VAL A 1 125 ? 3.033 -1.275 8.834 1.00 97.94 125 VAL A O 1
ATOM 910 N N . ILE A 1 126 ? 5.077 -1.619 9.657 1.00 96.94 126 ILE A N 1
ATOM 911 C CA . ILE A 1 126 ? 5.429 -2.678 8.700 1.00 96.94 126 ILE A CA 1
ATOM 912 C C . ILE A 1 126 ? 5.472 -3.994 9.472 1.00 96.94 126 ILE A C 1
ATOM 914 O O . ILE A 1 126 ? 6.372 -4.198 10.284 1.00 96.94 126 ILE A O 1
ATOM 918 N N . LYS A 1 127 ? 4.492 -4.876 9.249 1.00 96.69 127 LYS A N 1
ATOM 919 C CA . LYS A 1 127 ? 4.448 -6.196 9.906 1.00 96.69 127 LYS A CA 1
ATOM 920 C C . LYS A 1 127 ? 5.180 -7.268 9.100 1.00 96.69 127 LYS A C 1
ATOM 922 O O . LYS A 1 127 ? 5.770 -8.169 9.686 1.00 96.69 127 LYS A O 1
ATOM 927 N N . SER A 1 128 ? 5.139 -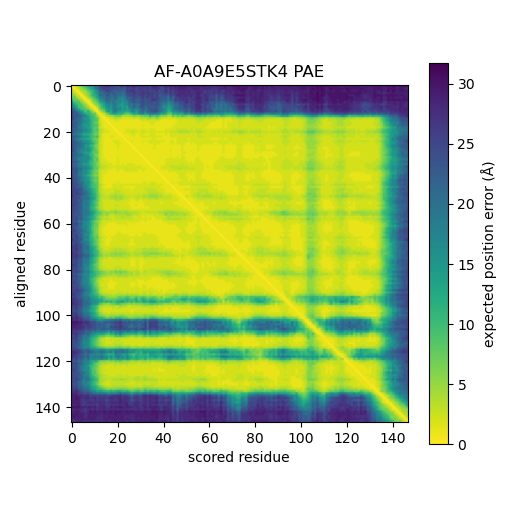7.179 7.772 1.00 95.75 128 SER A N 1
ATOM 928 C CA . SER A 1 128 ? 5.866 -8.064 6.856 1.00 95.75 128 SER A CA 1
ATOM 929 C C . SER A 1 128 ? 6.073 -7.398 5.489 1.00 95.75 128 SER A C 1
ATOM 931 O O . SER A 1 128 ? 5.612 -6.279 5.256 1.00 95.75 128 SER A O 1
ATOM 933 N N . GLY A 1 129 ? 6.808 -8.074 4.603 1.00 94.25 129 GLY A N 1
ATOM 934 C CA . GLY A 1 129 ? 7.293 -7.507 3.345 1.00 94.25 129 GLY A CA 1
ATOM 935 C C . GLY A 1 129 ? 8.588 -6.716 3.530 1.00 94.25 129 GLY A C 1
ATOM 936 O O . GLY A 1 129 ? 9.225 -6.755 4.584 1.00 94.25 129 GLY A O 1
ATOM 937 N N . SER A 1 130 ? 9.007 -6.009 2.483 1.00 94.75 130 SER A N 1
ATOM 938 C CA . SER A 1 130 ? 10.236 -5.212 2.502 1.00 94.75 130 SER A CA 1
ATOM 939 C C . SER A 1 130 ? 10.048 -3.822 1.899 1.00 94.75 130 SER A C 1
ATOM 941 O O . SER A 1 130 ? 9.257 -3.625 0.977 1.00 94.75 130 SER A O 1
ATOM 943 N N . VAL A 1 131 ? 10.818 -2.855 2.400 1.00 94.19 131 VAL A N 1
ATOM 944 C CA . VAL A 1 131 ? 10.938 -1.510 1.823 1.00 94.19 131 VAL A CA 1
ATOM 945 C C . VAL A 1 131 ? 12.402 -1.285 1.469 1.00 94.19 131 VAL A C 1
ATOM 947 O O . VAL A 1 131 ? 13.271 -1.431 2.326 1.00 94.19 131 VAL A O 1
ATOM 950 N N . GLN A 1 132 ? 12.692 -0.990 0.202 1.00 91.25 132 GLN A N 1
ATOM 951 C CA . GLN A 1 132 ? 14.061 -0.964 -0.313 1.00 91.25 132 GLN A CA 1
ATOM 952 C C . GLN A 1 132 ? 14.341 0.295 -1.139 1.00 91.25 132 GLN A C 1
ATOM 954 O O . GLN A 1 132 ? 13.618 0.618 -2.077 1.00 91.25 132 GLN A O 1
ATOM 959 N N . SER A 1 133 ? 15.462 0.954 -0.853 1.00 86.81 133 SER A N 1
ATOM 960 C CA . SER A 1 133 ? 16.060 1.927 -1.769 1.00 86.81 133 SER A CA 1
ATOM 961 C C . SER A 1 133 ? 17.138 1.219 -2.583 1.00 86.81 133 SER A C 1
ATOM 963 O O . SER A 1 133 ? 18.109 0.711 -2.021 1.00 86.81 133 SER A O 1
ATOM 965 N N . ILE A 1 134 ? 16.959 1.138 -3.901 1.00 77.31 134 ILE A N 1
ATOM 966 C CA . ILE A 1 134 ? 17.892 0.463 -4.804 1.00 77.31 134 ILE A CA 1
ATOM 967 C C . ILE A 1 134 ? 18.780 1.482 -5.529 1.00 77.31 134 ILE A C 1
ATOM 969 O O . ILE A 1 134 ? 18.327 2.308 -6.322 1.00 77.31 134 ILE A O 1
ATOM 973 N N . THR A 1 135 ? 20.088 1.414 -5.295 1.00 64.56 135 THR A N 1
ATOM 974 C CA . THR A 1 135 ? 21.073 2.136 -6.109 1.00 64.56 135 THR A CA 1
ATOM 975 C C . THR A 1 135 ? 21.265 1.371 -7.412 1.00 64.56 135 THR A C 1
ATOM 977 O O . THR A 1 135 ? 21.484 0.159 -7.392 1.00 64.56 135 THR A O 1
ATOM 980 N N . LYS A 1 136 ? 21.213 2.053 -8.563 1.00 56.22 136 LYS A N 1
ATOM 981 C CA . LYS A 1 136 ? 21.613 1.450 -9.841 1.00 56.22 136 LYS A CA 1
ATOM 982 C C . LYS A 1 136 ? 23.050 0.945 -9.657 1.00 56.22 136 LYS A C 1
ATOM 984 O O . LYS A 1 136 ? 23.945 1.765 -9.468 1.00 56.22 136 LYS A O 1
ATOM 989 N N . GLN A 1 137 ? 23.287 -0.371 -9.663 1.00 48.84 137 GLN A N 1
ATOM 990 C CA . GLN A 1 137 ? 24.654 -0.885 -9.746 1.00 48.84 137 GLN A CA 1
ATOM 991 C C . GLN A 1 137 ? 25.216 -0.434 -11.094 1.00 48.84 137 GLN A C 1
ATOM 993 O O . GLN A 1 137 ? 24.995 -1.072 -12.123 1.00 48.84 137 GLN A O 1
ATOM 998 N N . LEU A 1 138 ? 25.930 0.689 -11.102 1.00 47.06 138 LEU A N 1
ATOM 999 C CA . LEU A 1 138 ? 26.922 0.961 -12.124 1.00 47.06 138 LEU A CA 1
ATOM 1000 C C . LEU A 1 138 ? 27.998 -0.110 -11.938 1.00 47.06 138 LEU A C 1
ATOM 1002 O O . LEU A 1 138 ? 28.950 0.063 -11.182 1.00 47.06 138 LEU A O 1
ATOM 1006 N N . ARG A 1 139 ? 27.815 -1.261 -12.593 1.00 53.19 139 ARG A N 1
ATOM 1007 C CA . ARG A 1 139 ? 28.930 -2.151 -12.903 1.00 53.19 139 ARG A CA 1
ATOM 1008 C C . ARG A 1 139 ? 29.826 -1.374 -13.856 1.00 53.19 139 ARG A C 1
ATOM 1010 O O . ARG A 1 139 ? 29.639 -1.419 -15.068 1.00 53.19 139 ARG A O 1
ATOM 1017 N N . TYR A 1 140 ? 30.762 -0.616 -13.296 1.00 49.78 140 TYR A N 1
ATOM 1018 C CA . TYR A 1 140 ? 31.930 -0.177 -14.033 1.00 49.78 140 TYR A CA 1
ATOM 1019 C C . TYR A 1 140 ? 32.686 -1.451 -14.411 1.00 49.78 140 TYR A C 1
ATOM 1021 O O . TYR A 1 140 ? 33.424 -2.013 -13.605 1.00 49.78 140 TYR A O 1
ATOM 1029 N N . PHE A 1 141 ? 32.447 -1.956 -15.621 1.00 49.31 141 PHE A N 1
ATOM 1030 C CA . PHE A 1 141 ? 33.382 -2.862 -16.269 1.00 49.31 141 PHE A CA 1
ATOM 1031 C C . PHE A 1 141 ? 34.643 -2.042 -16.537 1.00 49.31 141 PHE A C 1
ATOM 1033 O O . PHE A 1 141 ? 34.787 -1.426 -17.589 1.00 49.31 141 PHE A O 1
ATOM 1040 N N . ILE A 1 142 ? 35.530 -1.965 -15.547 1.00 55.69 142 ILE A N 1
ATOM 1041 C CA . ILE A 1 142 ? 36.891 -1.504 -15.779 1.00 55.69 142 ILE A CA 1
ATOM 1042 C C . ILE A 1 142 ? 37.540 -2.621 -16.588 1.00 55.69 142 ILE A C 1
ATOM 1044 O O . ILE A 1 142 ? 37.896 -3.672 -16.058 1.00 55.69 142 ILE A O 1
ATOM 1048 N N . TRP A 1 143 ? 37.624 -2.415 -17.899 1.00 48.97 143 TRP A N 1
ATOM 1049 C CA . TRP A 1 143 ? 38.561 -3.141 -18.740 1.00 48.97 143 TRP A CA 1
ATOM 1050 C C . TRP A 1 143 ? 39.957 -2.807 -18.209 1.00 48.97 143 TRP A C 1
ATOM 1052 O O . TRP A 1 143 ? 40.471 -1.712 -18.430 1.00 48.97 143 TRP A O 1
ATOM 1062 N N . ALA A 1 144 ? 40.559 -3.728 -17.460 1.00 53.47 144 ALA A N 1
ATOM 1063 C CA . ALA A 1 144 ? 41.999 -3.727 -17.290 1.00 53.47 144 ALA A CA 1
ATOM 1064 C C . ALA A 1 144 ? 42.590 -4.078 -18.661 1.00 53.47 144 ALA A C 1
ATOM 1066 O O . ALA A 1 144 ? 42.666 -5.249 -19.027 1.00 53.47 144 ALA A O 1
ATOM 1067 N N . MET A 1 145 ? 42.936 -3.063 -19.457 1.00 50.50 145 MET A N 1
ATOM 1068 C CA . MET A 1 145 ? 43.862 -3.271 -20.564 1.00 50.50 145 MET A CA 1
ATOM 1069 C C . MET A 1 145 ? 45.215 -3.599 -19.943 1.00 50.50 145 MET A C 1
ATOM 1071 O O . MET A 1 145 ? 45.897 -2.721 -19.420 1.00 50.50 145 MET A O 1
ATOM 1075 N N . ALA A 1 146 ? 45.566 -4.880 -19.964 1.00 49.75 146 ALA A N 1
ATOM 1076 C CA . ALA A 1 146 ? 46.956 -5.280 -19.923 1.00 49.75 146 ALA A CA 1
ATOM 1077 C C . ALA A 1 146 ? 47.596 -4.841 -21.247 1.00 49.75 146 ALA A C 1
ATOM 1079 O O . ALA A 1 146 ? 47.195 -5.309 -22.315 1.00 49.75 146 ALA A O 1
ATOM 1080 N N . ALA A 1 147 ? 48.557 -3.929 -21.152 1.00 55.56 147 ALA A N 1
ATOM 1081 C CA . ALA A 1 147 ? 49.639 -3.750 -22.105 1.00 55.56 147 ALA A CA 1
ATOM 1082 C C . ALA A 1 147 ? 50.930 -3.634 -21.292 1.00 55.56 147 ALA A C 1
ATOM 1084 O O . ALA A 1 147 ? 50.907 -2.884 -20.288 1.00 55.56 147 ALA A O 1
#

Mean predicted aligned error: 9.12 Å

Secondary structure (DSSP, 8-state):
-----------TTS-SEEETTEEESSHHHHHHHPPTT-EEEE-S-EE-SS-EEE-TTSPPEEEE-TT-EEE-TTS-SEEE-SSSEEEEE--SSS---EEEEE--SSTT--SEEE---SSS--EEEE-SSEEEEEP------------

Sequence (147 aa):
MAIILLPAVVLADDSAAQIGEKGYASLQEAVDAAEEGQTITLLKDIVLDSTVTITSGHKAFTLDLNGKIINSGQKVAIRHSGSNTLTIIDSSGNGRGCIRSAMPTRMREGTIYLEGGAAEDTVLVIKSGSVQSITKQLRYFIWAMAA

Radius of gyration: 18.42 Å; Cα contacts (8 Å, |Δi|>4): 350; chains: 1; bounding box: 89×35×37 Å

Solvent-accessible surface area (backbone atoms only — not comparable to full-atom values): 8256 Å² total; per-residue (Å²): 133,86,81,79,80,71,78,79,81,59,75,69,86,71,31,32,20,28,46,88,90,49,49,21,76,35,65,56,59,45,54,76,66,43,50,76,74,36,52,41,37,40,70,45,68,40,75,45,93,63,61,36,76,41,41,68,89,44,50,31,33,31,42,30,27,47,42,23,39,41,36,18,45,55,32,44,37,35,40,38,41,14,44,30,42,46,33,34,33,33,75,54,82,74,68,54,7,28,44,32,12,30,70,37,88,53,95,84,59,50,40,61,36,76,72,54,25,97,85,42,70,53,42,80,44,76,81,40,47,47,79,42,76,44,73,82,81,78,76,75,79,74,77,80,78,87,126

pLDDT: mean 84.45, std 18.08, range [38.25, 98.75]

Foldseek 3Di:
DDPPPDPDQDDQPQAQKDWPSHGHNDPLVCQLVDDAATEIEGPEAAEDPDAREAAQNTHEYEYALQLHEYEPEQDQNYEYQHQYEYEYHHPVVPQNREQEYENHPDNPAANYHYPAYDPHGYHYHYPGHYYDHDYPPPPPPPPPPDD

Nearest PDB structures (foldseek):
  5nxk-assembly2_B  TM=6.438E-01  e=4.674E-01  Limosilactobacillus reuteri subsp. suis
  5awf-assembly2_E  TM=1.887E-01  e=1.518E+00  Escherichia coli K-12